Protein AF-A0A1S8ZME5-F1 (afdb_monomer)

Foldseek 3Di:
DWDWDWDDDPPDTFTKIKDKDLDDDDDPAAD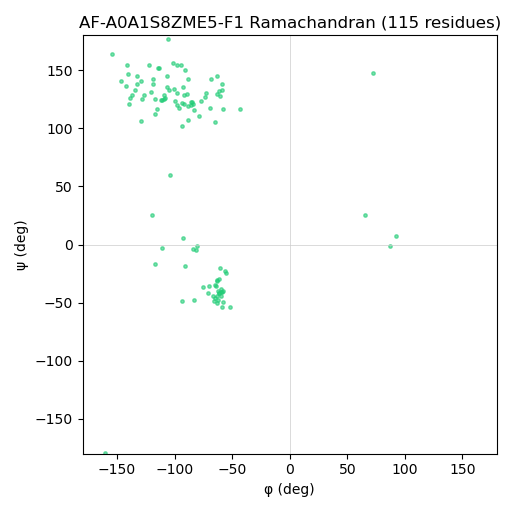PDDWDKDFDDDDPPPDLVQWGKIKIKIFGPCVCVVVCVVSVHFLQVVSVVVCVVVVCVPQPPWDKDFGIKTDRDSGIIMTIMTTGD

Mean predicted aligned error: 5.76 Å

Solvent-accessible surface area (backbone atoms only — not comparable to full-atom values): 6807 Å² total; per-residue (Å²): 91,78,47,78,43,82,45,80,53,98,88,52,72,47,69,33,43,36,32,50,35,83,63,92,71,85,56,96,55,75,56,88,68,93,57,57,76,47,66,59,86,74,68,92,84,71,78,59,84,62,40,43,70,41,27,45,35,33,38,45,62,70,86,47,49,70,56,33,56,75,72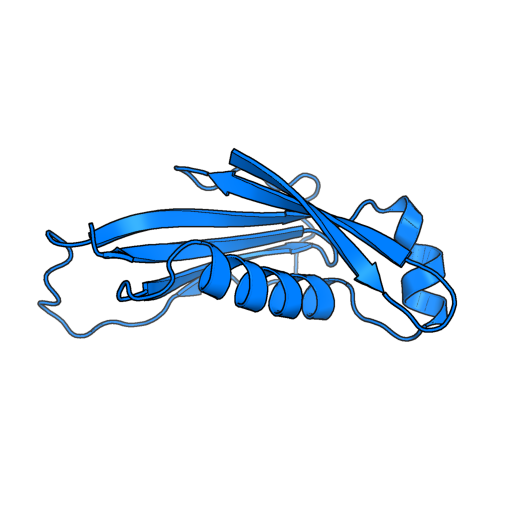,72,49,60,54,48,59,51,43,51,57,50,47,55,56,50,47,54,67,73,45,66,93,50,62,71,41,72,45,36,36,42,43,30,43,63,40,31,36,36,40,31,30,38,33,52,113

Secondary structure (DSSP, 8-state):
-EEEEEEE-SS-EEEEEEEEESSPPPPSS---SS--EEEPPPPTT---TTEEEEEEEEEE-GGGHHHHHHTT--HHHHHHHHHHHHHHHHSTTS-EEEEEEEEEETTEEEEEEEEE-

Radius of gyration: 15.05 Å; Cα contacts (8 Å, |Δi|>4): 202; chains: 1; bounding box: 32×30×46 Å

Sequence (117 aa):
MKKLIEFKLQRETIYIEMSVLDNIQECTEYISTPFSKGKTVFENGTDFSAFEKKIIKCFIDEKYRTFLHLEGKQPQSICVEVIEKFEEELWKGKKTYIFETLTCNPYESQYTYLVEK

Nearest PDB structures (foldseek):
  7ut3-assembly1_H  TM=2.290E-01  e=4.731E+00  Mus musculus

Structure (mmCIF, N/CA/C/O backbone):
data_AF-A0A1S8ZME5-F1
#
_entry.id   AF-A0A1S8ZME5-F1
#
loop_
_atom_site.group_PDB
_atom_site.id
_atom_site.type_symbol
_atom_site.label_atom_id
_atom_site.label_alt_id
_atom_site.label_comp_id
_atom_site.label_asym_id
_atom_site.label_entity_id
_atom_site.label_seq_id
_atom_site.pdbx_PDB_ins_code
_atom_site.Cartn_x
_atom_site.Cartn_y
_atom_site.Cartn_z
_atom_site.occupancy
_atom_site.B_iso_or_equiv
_atom_site.auth_seq_id
_atom_site.auth_comp_id
_atom_site.auth_asym_id
_atom_site.auth_atom_id
_atom_site.pdbx_PDB_model_num
ATOM 1 N N . MET A 1 1 ? -12.707 -1.490 -3.071 1.00 85.31 1 MET A N 1
ATOM 2 C CA . MET A 1 1 ? -12.634 -0.362 -4.043 1.00 85.31 1 MET A CA 1
ATOM 3 C C . MET A 1 1 ? -11.362 -0.506 -4.867 1.00 85.31 1 MET A C 1
ATOM 5 O O . MET A 1 1 ? -10.372 -0.901 -4.271 1.00 85.31 1 MET A O 1
ATOM 9 N N . LYS A 1 2 ? -11.363 -0.197 -6.171 1.00 89.38 2 LYS A N 1
ATOM 10 C CA . LYS A 1 2 ? -10.148 -0.160 -7.009 1.00 89.38 2 LYS A CA 1
ATOM 11 C C . LYS A 1 2 ? -9.924 1.245 -7.581 1.00 89.38 2 LYS A C 1
ATOM 13 O O . LYS A 1 2 ? -10.903 1.896 -7.941 1.00 89.38 2 LYS A O 1
ATOM 18 N N . LYS A 1 3 ? -8.673 1.699 -7.671 1.00 91.75 3 LYS A N 1
ATOM 19 C CA . LYS A 1 3 ? -8.257 2.979 -8.270 1.00 91.75 3 LYS A CA 1
ATOM 20 C C . LYS A 1 3 ? -6.944 2.767 -9.023 1.00 91.75 3 LYS A C 1
ATOM 22 O O . LYS A 1 3 ? -6.045 2.117 -8.505 1.00 91.75 3 LYS A O 1
ATOM 27 N N . LEU A 1 4 ? -6.830 3.319 -10.227 1.00 91.19 4 LEU A N 1
ATOM 28 C CA . LEU A 1 4 ? -5.550 3.415 -10.929 1.00 91.19 4 LEU A CA 1
ATOM 29 C C . LEU A 1 4 ? -4.905 4.754 -10.581 1.00 91.19 4 LEU A C 1
ATOM 31 O O . LEU A 1 4 ? -5.556 5.794 -10.690 1.00 91.19 4 LEU A O 1
ATOM 35 N N . ILE A 1 5 ? -3.649 4.721 -10.145 1.00 91.12 5 ILE A N 1
ATOM 36 C CA . ILE A 1 5 ? -2.867 5.911 -9.813 1.00 91.12 5 ILE A CA 1
ATOM 37 C C . ILE A 1 5 ? -1.778 6.098 -10.864 1.00 91.12 5 ILE A C 1
ATOM 39 O O . ILE A 1 5 ? -1.026 5.174 -11.170 1.00 91.12 5 ILE A O 1
ATOM 43 N N . GLU A 1 6 ? -1.711 7.307 -11.414 1.00 91.62 6 GLU A N 1
ATOM 44 C CA . GLU A 1 6 ? -0.635 7.728 -12.304 1.00 91.62 6 GLU A CA 1
ATOM 45 C C . GLU A 1 6 ? 0.617 8.050 -11.489 1.00 91.62 6 GLU A C 1
ATOM 47 O O . GLU A 1 6 ? 0.595 8.916 -10.612 1.00 91.62 6 GLU A O 1
ATOM 52 N N . PHE A 1 7 ? 1.724 7.385 -11.807 1.00 90.06 7 PHE A N 1
ATOM 53 C CA . PHE A 1 7 ? 3.021 7.657 -11.203 1.00 90.06 7 PHE A CA 1
ATOM 54 C C . PHE A 1 7 ? 3.995 8.143 -12.272 1.00 90.06 7 PHE A C 1
ATOM 56 O O . PHE A 1 7 ? 4.357 7.412 -13.197 1.00 90.06 7 PHE A O 1
ATOM 63 N N . LYS A 1 8 ? 4.387 9.414 -12.161 1.00 88.88 8 LYS A N 1
ATOM 64 C CA . LYS A 1 8 ? 5.224 10.089 -13.154 1.00 88.88 8 LYS A CA 1
ATOM 65 C C . LYS A 1 8 ? 6.698 9.823 -12.879 1.00 88.88 8 LYS A C 1
ATOM 67 O O . LYS A 1 8 ? 7.210 10.157 -11.812 1.00 88.88 8 LYS A O 1
ATOM 72 N N . LEU A 1 9 ? 7.373 9.263 -13.872 1.00 84.88 9 LEU A N 1
ATOM 73 C CA . LEU A 1 9 ? 8.823 9.117 -13.934 1.00 84.88 9 LEU A CA 1
ATOM 74 C C . LEU A 1 9 ? 9.395 10.127 -14.935 1.00 84.88 9 LEU A C 1
ATOM 76 O O . LEU A 1 9 ? 8.645 10.892 -15.544 1.00 84.88 9 LEU A O 1
ATOM 80 N N . GLN A 1 10 ? 10.722 10.196 -15.081 1.00 82.38 10 GLN A N 1
ATOM 81 C CA . GLN A 1 10 ? 11.339 11.264 -15.880 1.00 82.38 10 GLN A CA 1
ATOM 82 C C . GLN A 1 10 ? 10.930 11.198 -17.357 1.00 82.38 10 GLN A C 1
ATOM 84 O O . GLN A 1 10 ? 10.853 12.233 -18.018 1.00 82.38 10 GLN A O 1
ATOM 89 N N . ARG A 1 11 ? 10.682 9.988 -17.871 1.00 79.25 11 ARG A N 1
ATOM 90 C CA . ARG A 1 11 ? 10.440 9.728 -19.299 1.00 79.25 11 ARG A CA 1
ATOM 91 C C . ARG A 1 11 ? 9.053 9.185 -19.624 1.00 79.25 11 ARG A C 1
ATOM 93 O O . ARG A 1 11 ? 8.652 9.234 -20.781 1.00 79.25 11 ARG A O 1
ATOM 100 N N . GLU A 1 12 ? 8.323 8.681 -18.632 1.00 85.12 12 GLU A N 1
ATOM 101 C CA . GLU A 1 12 ? 7.036 8.015 -18.845 1.00 85.12 12 GLU A CA 1
ATOM 102 C C . GLU A 1 12 ? 6.156 8.097 -17.594 1.00 85.12 12 GLU A C 1
ATOM 104 O O . GLU A 1 12 ? 6.625 8.389 -16.492 1.00 85.12 12 GLU A O 1
ATOM 109 N N . THR A 1 13 ? 4.865 7.831 -17.767 1.00 89.06 13 THR A N 1
ATOM 110 C CA . THR A 1 13 ? 3.921 7.638 -16.664 1.00 89.06 13 THR A CA 1
ATOM 111 C C . THR A 1 13 ? 3.561 6.166 -16.596 1.00 89.06 13 THR A C 1
ATOM 113 O O . THR A 1 13 ? 3.114 5.600 -17.591 1.00 89.06 13 THR A O 1
ATOM 116 N N . ILE A 1 14 ? 3.734 5.554 -15.428 1.00 92.06 14 ILE A N 1
ATOM 117 C CA . ILE A 1 14 ? 3.239 4.200 -15.180 1.00 92.06 14 ILE A CA 1
ATOM 118 C C . ILE A 1 14 ? 1.908 4.265 -14.437 1.00 92.06 14 ILE A C 1
ATOM 120 O O . ILE A 1 14 ? 1.624 5.222 -13.713 1.00 92.06 14 ILE A O 1
ATOM 124 N N . TYR A 1 15 ? 1.109 3.216 -14.598 1.00 91.69 15 TYR A N 1
ATOM 125 C CA . TYR A 1 15 ? -0.182 3.082 -13.937 1.00 91.69 15 TYR A CA 1
ATOM 126 C C . TYR A 1 15 ? -0.104 2.000 -12.868 1.00 91.69 15 TYR A C 1
ATOM 128 O O . TYR A 1 15 ? 0.272 0.863 -13.159 1.00 91.69 15 TYR A O 1
ATOM 136 N N . ILE A 1 16 ? -0.471 2.370 -11.645 1.00 93.88 16 ILE A N 1
ATOM 137 C CA . ILE A 1 16 ? -0.390 1.521 -10.458 1.00 93.88 16 ILE A CA 1
ATOM 138 C C . ILE A 1 16 ? -1.805 1.190 -10.013 1.00 93.88 16 ILE A C 1
ATOM 140 O O . ILE A 1 16 ? -2.615 2.091 -9.782 1.00 93.88 16 ILE A O 1
ATOM 144 N N . GLU A 1 17 ? -2.118 -0.097 -9.903 1.00 95.12 17 GLU A N 1
ATOM 145 C CA . GLU A 1 17 ? -3.415 -0.543 -9.412 1.00 95.12 17 GLU A CA 1
ATOM 146 C C . GLU A 1 17 ? -3.420 -0.549 -7.884 1.00 95.12 17 GLU A C 1
ATOM 148 O O . GLU A 1 17 ? -2.713 -1.320 -7.236 1.00 95.12 17 GLU A O 1
ATOM 153 N N . MET A 1 18 ? -4.272 0.299 -7.317 1.00 95.94 18 MET A N 1
ATOM 154 C CA . MET A 1 18 ? -4.551 0.368 -5.893 1.00 95.94 18 MET A CA 1
ATOM 155 C C . MET A 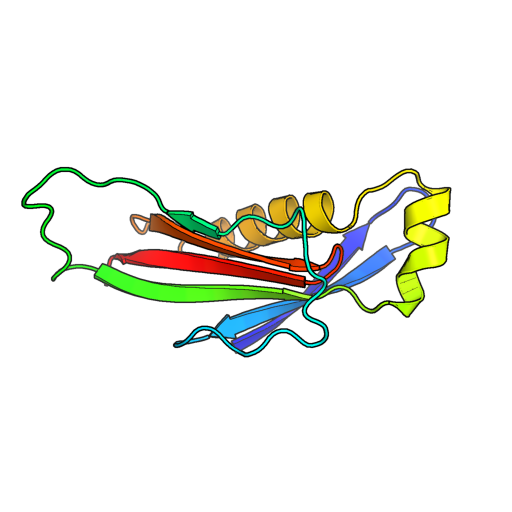1 18 ? -5.909 -0.250 -5.591 1.00 95.94 18 MET A C 1
ATOM 157 O O . MET A 1 18 ? -6.909 0.065 -6.239 1.00 95.94 18 MET A O 1
ATOM 161 N N . SER A 1 19 ? -5.974 -1.105 -4.577 1.00 94.88 19 SER A N 1
ATOM 162 C CA . SER A 1 19 ? -7.222 -1.726 -4.132 1.00 94.88 19 SER A CA 1
ATOM 163 C C . SER A 1 19 ? -7.376 -1.653 -2.618 1.00 94.88 19 SER A C 1
ATOM 165 O O . SER A 1 19 ? -6.429 -1.916 -1.891 1.00 94.88 19 SER A O 1
ATOM 167 N N . VAL A 1 20 ? -8.582 -1.344 -2.141 1.00 94.62 20 VAL A N 1
ATOM 168 C CA . VAL A 1 20 ? -8.969 -1.495 -0.730 1.00 94.62 20 VAL A CA 1
ATOM 169 C C . VAL A 1 20 ? -9.760 -2.788 -0.574 1.00 94.62 20 VAL A C 1
ATOM 171 O O . VAL A 1 20 ? -10.778 -2.965 -1.260 1.00 94.62 20 VAL A O 1
ATOM 174 N N . LEU A 1 21 ? -9.283 -3.658 0.313 1.00 93.31 21 LEU A N 1
ATOM 175 C CA . LEU A 1 21 ? -9.762 -5.011 0.583 1.00 93.31 21 LEU A CA 1
ATOM 176 C C . LEU A 1 21 ? -10.152 -5.155 2.062 1.00 93.31 21 LEU A C 1
ATOM 178 O O . LEU A 1 21 ? -9.599 -4.473 2.927 1.00 93.31 21 LEU A O 1
ATOM 182 N N . ASP A 1 22 ? -11.062 -6.085 2.353 1.00 88.69 22 ASP A N 1
ATOM 183 C CA . ASP A 1 22 ? -11.434 -6.432 3.733 1.00 88.69 22 ASP A CA 1
ATOM 184 C C . ASP A 1 22 ? -10.578 -7.576 4.308 1.00 88.69 22 ASP A C 1
ATOM 186 O O . ASP A 1 22 ? -10.506 -7.744 5.521 1.00 88.69 22 ASP A O 1
ATOM 190 N N . ASN A 1 23 ? -9.902 -8.351 3.449 1.00 86.81 23 ASN A N 1
ATOM 191 C CA . ASN A 1 23 ? -9.022 -9.458 3.832 1.00 86.81 23 ASN A CA 1
ATOM 192 C C . ASN A 1 23 ? -7.780 -9.508 2.934 1.00 86.81 23 ASN A C 1
ATOM 194 O O . ASN A 1 23 ? -7.825 -9.052 1.789 1.00 86.81 23 ASN A O 1
ATOM 198 N N . ILE A 1 24 ? -6.686 -10.071 3.463 1.00 84.12 24 ILE A N 1
ATOM 199 C CA . ILE A 1 24 ? -5.451 -10.280 2.697 1.00 84.12 24 ILE A CA 1
ATOM 200 C C . ILE A 1 24 ? -5.779 -11.247 1.563 1.00 84.12 24 ILE A C 1
ATOM 202 O O . ILE A 1 24 ? -6.381 -12.296 1.794 1.00 84.12 24 ILE A O 1
ATOM 206 N N . GLN A 1 25 ? -5.398 -10.880 0.346 1.00 85.19 25 GLN A N 1
ATOM 207 C CA . GLN A 1 25 ? -5.536 -11.746 -0.819 1.00 85.19 25 GLN A CA 1
ATOM 208 C C . GLN A 1 25 ? -4.250 -12.523 -1.071 1.00 85.19 25 GLN A C 1
ATOM 210 O O . GLN A 1 25 ? -3.162 -12.074 -0.706 1.00 85.19 25 GLN A O 1
ATOM 215 N N . GLU A 1 26 ? -4.379 -13.677 -1.724 1.00 80.69 26 GLU A N 1
ATOM 216 C CA . GLU A 1 26 ? -3.217 -14.401 -2.227 1.00 80.69 26 GLU A CA 1
ATOM 217 C C . GLU A 1 26 ? -2.429 -13.524 -3.205 1.00 80.69 26 GLU A C 1
ATOM 219 O O . GLU A 1 26 ? -2.991 -12.786 -4.020 1.00 80.69 26 GLU A O 1
ATOM 224 N N . CYS A 1 27 ? -1.109 -13.591 -3.067 1.00 80.88 27 CYS A N 1
ATOM 225 C CA . CYS A 1 27 ? -0.175 -12.906 -3.939 1.00 80.88 27 CYS A CA 1
ATOM 226 C C . CYS A 1 27 ? -0.210 -13.530 -5.337 1.00 80.88 27 CYS A C 1
ATOM 228 O O . CYS A 1 27 ? -0.288 -14.751 -5.465 1.00 80.88 27 CYS A O 1
ATOM 230 N N . THR A 1 28 ? -0.089 -12.701 -6.373 1.00 74.69 28 THR A N 1
ATOM 231 C CA . THR A 1 28 ? -0.109 -13.149 -7.778 1.00 74.69 28 THR A CA 1
ATOM 232 C C . THR A 1 28 ? 1.062 -14.089 -8.073 1.00 74.69 28 THR A C 1
ATOM 234 O O . THR A 1 28 ? 0.902 -15.115 -8.723 1.00 74.69 28 THR A O 1
ATOM 237 N N . GLU A 1 29 ? 2.225 -13.763 -7.510 1.00 71.00 29 GLU A N 1
ATOM 238 C CA . GLU A 1 29 ? 3.395 -14.631 -7.440 1.00 71.00 29 GLU A CA 1
ATOM 239 C C . GLU A 1 29 ? 4.030 -14.457 -6.062 1.00 71.00 29 GLU A C 1
ATOM 241 O O . GLU A 1 29 ? 4.395 -13.341 -5.675 1.00 71.00 29 GLU A O 1
ATOM 246 N N . TYR A 1 30 ? 4.136 -15.551 -5.307 1.00 59.38 30 TYR A N 1
ATOM 247 C CA . TYR A 1 30 ? 4.825 -15.560 -4.021 1.00 59.38 30 TYR A CA 1
ATOM 248 C C . TYR A 1 30 ? 6.274 -15.982 -4.245 1.00 59.38 30 TYR A C 1
ATOM 250 O O . TYR A 1 30 ? 6.564 -17.163 -4.440 1.00 59.38 30 TYR A O 1
ATOM 258 N N . ILE A 1 31 ? 7.193 -15.018 -4.248 1.00 59.53 31 ILE A N 1
ATOM 259 C CA . ILE A 1 31 ? 8.616 -15.314 -4.423 1.00 59.53 31 ILE A CA 1
ATOM 260 C C . ILE A 1 31 ? 9.226 -15.491 -3.033 1.00 59.53 31 ILE A C 1
ATOM 262 O O . ILE A 1 31 ? 9.166 -14.592 -2.193 1.00 59.53 31 ILE A O 1
ATOM 266 N N . SER A 1 32 ? 9.804 -16.664 -2.764 1.00 49.31 32 SER A N 1
ATOM 267 C CA . SER A 1 32 ? 10.438 -16.946 -1.477 1.00 49.31 32 SER A CA 1
ATOM 268 C C . SER A 1 32 ? 11.656 -16.035 -1.270 1.00 49.31 32 SER A C 1
ATOM 270 O O . SER A 1 32 ? 12.718 -16.291 -1.834 1.00 49.31 32 SER A O 1
ATOM 272 N N . THR A 1 33 ? 11.506 -15.029 -0.400 1.00 49.28 33 THR A N 1
ATOM 273 C CA . THR A 1 33 ? 12.536 -14.134 0.185 1.00 49.28 33 THR A CA 1
ATOM 274 C C . THR A 1 33 ? 13.170 -13.064 -0.731 1.00 49.28 33 THR A C 1
ATOM 276 O O . THR A 1 33 ? 13.324 -13.295 -1.926 1.00 49.28 33 THR A O 1
ATOM 279 N N . PRO A 1 34 ? 13.563 -11.882 -0.193 1.00 42.56 34 PRO A N 1
ATOM 280 C CA . PRO A 1 34 ? 13.547 -11.439 1.203 1.00 42.56 34 PRO A CA 1
ATOM 281 C C . PRO A 1 34 ? 12.386 -10.463 1.453 1.00 42.56 34 PRO A C 1
ATOM 283 O O . PRO A 1 34 ? 12.595 -9.306 1.799 1.00 42.56 34 PRO A O 1
ATOM 286 N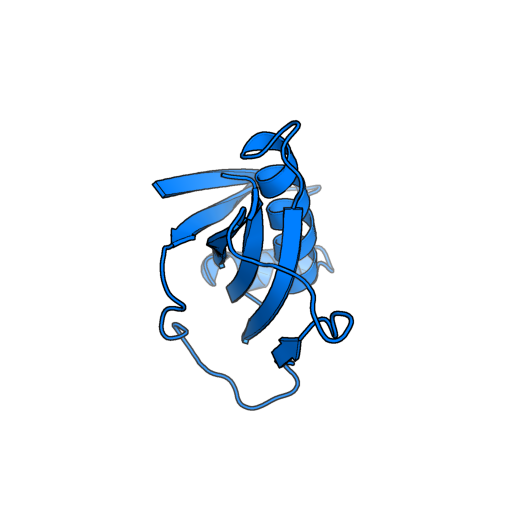 N . PHE A 1 35 ? 11.147 -10.894 1.239 1.00 52.53 35 PHE A N 1
ATOM 287 C CA . PHE A 1 35 ? 9.990 -10.029 1.448 1.00 52.53 35 PHE A CA 1
ATOM 288 C C . PHE A 1 35 ? 9.375 -10.314 2.817 1.00 52.53 35 PHE A C 1
ATOM 290 O O . PHE A 1 35 ? 9.051 -11.452 3.157 1.00 52.53 35 PHE A O 1
ATOM 297 N N . SER A 1 36 ? 9.344 -9.283 3.657 1.00 59.59 36 SER A N 1
ATOM 298 C CA . SER A 1 36 ? 9.037 -9.391 5.077 1.00 59.59 36 SER A CA 1
ATOM 299 C C . SER A 1 36 ? 7.538 -9.273 5.336 1.00 59.59 36 SER A C 1
ATOM 301 O O . SER A 1 36 ? 6.834 -8.464 4.727 1.00 59.59 36 SER A O 1
ATOM 303 N N . LYS A 1 37 ? 7.061 -10.069 6.297 1.00 62.59 37 LYS A N 1
ATOM 304 C CA . LYS A 1 37 ? 5.835 -9.772 7.030 1.00 62.59 37 LYS A CA 1
ATOM 305 C C . LYS A 1 37 ? 6.212 -8.903 8.224 1.00 62.59 37 LYS A C 1
ATOM 307 O O . LYS A 1 37 ? 6.850 -9.388 9.158 1.00 62.59 37 LYS A O 1
ATOM 312 N N . GLY A 1 38 ? 5.874 -7.619 8.174 1.00 64.56 38 GLY A N 1
ATOM 313 C CA . GLY A 1 38 ? 6.052 -6.698 9.293 1.00 64.56 38 GLY A CA 1
ATOM 314 C C . GLY A 1 38 ? 4.783 -6.658 10.130 1.00 64.56 38 GLY A C 1
ATOM 315 O O . GLY A 1 38 ? 3.693 -6.580 9.576 1.00 64.56 38 GLY A O 1
ATOM 316 N N . LYS A 1 39 ? 4.894 -6.707 11.458 1.00 70.88 39 LYS A N 1
ATOM 317 C CA . LYS A 1 39 ? 3.763 -6.448 12.355 1.00 70.88 39 LYS A CA 1
ATOM 318 C C . LYS A 1 39 ? 4.160 -5.371 13.347 1.00 70.88 39 LYS A C 1
ATOM 320 O O . LYS A 1 39 ? 5.187 -5.502 14.011 1.00 70.88 39 LYS A O 1
ATOM 325 N N . THR A 1 40 ? 3.336 -4.341 13.467 1.00 78.44 40 THR A N 1
ATOM 326 C CA . THR A 1 40 ? 3.532 -3.323 14.498 1.00 78.44 40 THR A CA 1
ATOM 327 C C . THR A 1 40 ? 3.158 -3.917 15.851 1.00 78.44 40 THR A C 1
ATOM 329 O O . THR A 1 40 ? 2.108 -4.550 16.002 1.00 78.44 40 THR A O 1
ATOM 332 N N . VAL A 1 41 ? 4.037 -3.756 16.838 1.00 76.19 41 VAL A N 1
ATOM 333 C CA . VAL A 1 41 ? 3.768 -4.169 18.217 1.00 76.19 41 VAL A CA 1
ATOM 334 C C . VAL A 1 41 ? 2.990 -3.047 18.897 1.00 76.19 41 VAL A C 1
ATOM 336 O O . VAL A 1 41 ? 3.463 -1.918 18.957 1.00 76.19 41 VAL A O 1
ATOM 339 N N . PHE A 1 42 ? 1.795 -3.364 19.388 1.00 77.56 42 PHE A N 1
ATOM 340 C CA . PHE A 1 42 ? 0.956 -2.444 20.155 1.00 77.56 42 PHE A CA 1
ATOM 341 C C . PHE A 1 42 ? 1.074 -2.754 21.647 1.00 77.56 42 PHE A C 1
ATOM 343 O O . PHE A 1 42 ? 1.392 -3.885 22.025 1.00 77.56 42 PHE A O 1
ATOM 350 N N . GLU A 1 43 ? 0.802 -1.764 22.495 1.00 78.81 43 GLU A N 1
ATOM 351 C CA . GLU A 1 43 ? 0.795 -1.956 23.944 1.00 78.81 43 GLU A CA 1
ATOM 352 C C . GLU A 1 43 ? -0.294 -2.956 24.362 1.00 78.81 43 GLU A C 1
ATOM 354 O O . GLU A 1 43 ? -1.389 -3.008 23.783 1.00 78.81 43 GLU A O 1
ATOM 359 N N . ASN A 1 44 ? 0.001 -3.755 25.390 1.00 72.62 44 ASN A N 1
ATOM 360 C CA . ASN A 1 44 ? -0.975 -4.683 25.951 1.00 72.62 44 ASN A CA 1
ATOM 361 C C . ASN A 1 44 ? -2.184 -3.907 26.485 1.00 72.62 44 ASN A C 1
ATOM 363 O O . ASN A 1 44 ? -2.033 -2.998 27.294 1.00 72.62 44 ASN A O 1
ATOM 367 N N . GLY A 1 45 ? -3.384 -4.302 26.053 1.00 68.38 45 GLY A N 1
ATOM 368 C CA . GLY A 1 45 ? -4.630 -3.632 26.433 1.00 68.38 45 GLY A CA 1
ATOM 369 C C . GLY A 1 45 ? -5.087 -2.528 25.479 1.00 68.38 45 GLY A C 1
ATOM 370 O O . GLY A 1 45 ? -6.071 -1.863 25.786 1.00 68.38 45 GLY A O 1
ATOM 371 N N . THR A 1 46 ? -4.430 -2.345 24.325 1.00 76.38 46 THR A N 1
ATOM 372 C CA . THR A 1 46 ? -4.939 -1.440 23.281 1.00 76.38 46 THR A CA 1
ATOM 373 C C . THR A 1 46 ? -6.347 -1.881 22.860 1.00 76.38 46 THR A C 1
ATOM 375 O O . THR A 1 46 ? -6.525 -2.986 22.341 1.00 76.38 46 THR A O 1
ATOM 378 N N . ASP A 1 47 ? -7.350 -1.030 23.093 1.00 81.25 47 ASP A N 1
ATOM 379 C CA . ASP A 1 47 ? -8.725 -1.296 22.675 1.00 81.25 47 ASP A CA 1
ATOM 380 C C . ASP A 1 47 ? -8.894 -1.004 21.179 1.00 81.25 47 ASP A C 1
ATOM 382 O O . ASP A 1 47 ? -8.866 0.143 20.732 1.00 81.25 47 ASP A O 1
ATOM 386 N N . PHE A 1 48 ? -9.089 -2.066 20.398 1.00 84.12 48 PHE A N 1
ATOM 387 C CA . PHE A 1 48 ? -9.331 -1.978 18.960 1.00 84.12 48 PHE A CA 1
ATOM 388 C C . PHE A 1 48 ? -10.823 -1.919 18.599 1.00 84.12 48 PHE A C 1
ATOM 390 O O . PHE A 1 48 ? -11.161 -1.948 17.417 1.00 84.12 48 PHE A O 1
ATOM 397 N N . SER A 1 49 ? -11.731 -1.831 19.576 1.00 88.31 49 SER A N 1
ATOM 398 C CA . SER A 1 49 ? -13.182 -1.805 19.344 1.00 88.31 49 SER A CA 1
ATOM 399 C C . SER A 1 49 ? -13.637 -0.598 18.513 1.00 88.31 49 SER A C 1
ATOM 401 O O . SER A 1 49 ? -14.594 -0.709 17.740 1.00 88.31 49 SER A O 1
ATOM 403 N N . ALA A 1 50 ? -12.920 0.524 18.612 1.00 90.31 50 ALA A N 1
ATOM 404 C CA . ALA A 1 50 ? -13.153 1.750 17.849 1.00 90.31 50 ALA A CA 1
ATOM 405 C C . ALA A 1 50 ? -12.564 1.723 16.425 1.00 90.31 50 ALA A C 1
ATOM 407 O O . ALA A 1 50 ? -12.789 2.656 15.657 1.00 90.31 50 ALA A O 1
ATOM 408 N N . PHE A 1 51 ? -11.839 0.663 16.055 1.00 92.00 51 PHE A N 1
ATOM 409 C CA . PHE A 1 51 ? -11.155 0.555 14.769 1.00 92.00 51 PHE A CA 1
ATOM 410 C C . PHE A 1 51 ? -11.763 -0.549 13.902 1.00 92.00 51 PHE A C 1
ATOM 412 O O . PHE A 1 51 ? -12.300 -1.547 14.389 1.00 92.00 51 PHE A O 1
ATOM 419 N N . GLU A 1 52 ? -11.664 -0.383 12.591 1.00 92.81 52 GLU A N 1
ATOM 420 C CA . GLU A 1 52 ? -11.876 -1.439 11.610 1.00 92.81 52 GLU A CA 1
ATOM 421 C C . GLU A 1 52 ? -10.573 -1.756 10.872 1.00 92.81 52 GLU A C 1
ATOM 423 O O . GLU A 1 52 ? -9.686 -0.911 10.744 1.00 92.81 52 GLU A O 1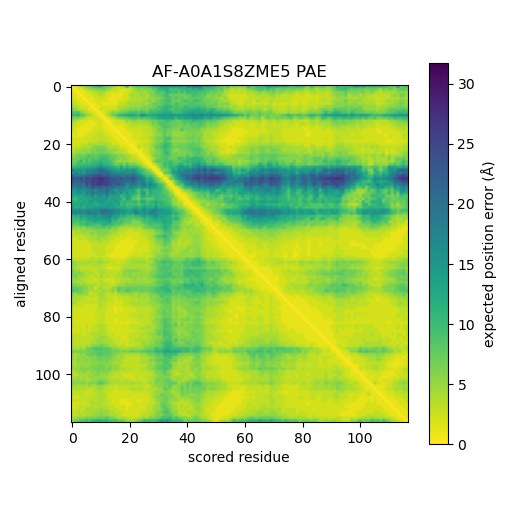
ATOM 428 N N . LYS A 1 53 ? -10.435 -2.996 10.398 1.00 92.19 53 LYS A N 1
ATOM 429 C CA . LYS A 1 53 ? -9.292 -3.393 9.574 1.00 92.19 53 LYS A CA 1
ATOM 430 C C . LYS A 1 53 ? -9.605 -3.137 8.110 1.00 92.19 53 LYS A C 1
ATOM 432 O O . LYS A 1 53 ? -10.632 -3.602 7.618 1.00 92.19 53 LYS A O 1
ATOM 437 N N . LYS A 1 54 ? -8.696 -2.461 7.416 1.00 94.56 54 LYS A N 1
ATOM 438 C CA . LYS A 1 54 ? -8.726 -2.275 5.962 1.00 94.56 54 LYS A CA 1
ATOM 439 C C . LYS A 1 54 ? -7.362 -2.586 5.384 1.00 94.56 54 LYS A C 1
ATOM 441 O O . LYS A 1 54 ? -6.346 -2.316 6.014 1.00 94.56 54 LYS A O 1
ATOM 446 N N . ILE A 1 55 ? -7.329 -3.161 4.191 1.00 93.94 55 ILE A N 1
ATOM 447 C CA . ILE A 1 55 ? -6.078 -3.522 3.529 1.00 93.94 55 ILE A CA 1
ATOM 448 C C . ILE A 1 55 ? -5.956 -2.728 2.245 1.00 93.94 55 ILE A C 1
ATOM 450 O O . ILE A 1 55 ? -6.845 -2.788 1.401 1.00 93.94 55 ILE A O 1
ATOM 454 N N . ILE A 1 56 ? -4.850 -2.010 2.090 1.00 95.06 56 ILE A N 1
ATOM 455 C CA . ILE A 1 56 ? -4.480 -1.373 0.832 1.00 95.06 56 ILE A CA 1
ATOM 456 C C . ILE A 1 56 ? -3.509 -2.300 0.106 1.00 95.06 56 ILE A C 1
ATOM 458 O O . ILE A 1 56 ? -2.417 -2.577 0.596 1.00 95.06 56 ILE A O 1
ATOM 462 N N . LYS A 1 57 ? -3.909 -2.773 -1.071 1.00 94.62 57 LYS A N 1
ATOM 463 C CA . LYS A 1 57 ? -3.068 -3.512 -2.011 1.00 94.62 57 LYS A CA 1
ATOM 464 C C . LYS A 1 57 ? -2.553 -2.560 -3.087 1.00 94.62 57 LYS A C 1
ATOM 466 O O . LYS A 1 57 ? -3.351 -1.849 -3.694 1.00 94.62 57 LYS A O 1
ATOM 471 N N . CYS A 1 58 ? -1.249 -2.595 -3.326 1.00 94.75 58 CYS A N 1
ATOM 472 C CA . CYS A 1 58 ? -0.588 -2.010 -4.485 1.00 94.75 58 CYS A CA 1
ATOM 473 C C . CYS A 1 58 ? -0.150 -3.122 -5.432 1.00 94.75 58 CYS A C 1
ATOM 475 O O . CYS A 1 58 ? 0.407 -4.129 -4.987 1.00 94.75 58 CYS A O 1
ATOM 477 N N . PHE A 1 59 ? -0.386 -2.921 -6.723 1.00 94.31 59 PHE A N 1
ATOM 478 C CA . PHE A 1 59 ? 0.079 -3.792 -7.789 1.00 94.31 59 PHE A CA 1
ATOM 479 C C . PHE A 1 59 ? 0.608 -2.965 -8.966 1.00 94.31 59 PHE A C 1
ATOM 481 O O . PHE A 1 59 ? -0.071 -2.067 -9.474 1.00 94.31 59 PHE A O 1
ATOM 488 N N . ILE A 1 60 ? 1.820 -3.284 -9.408 1.00 93.00 60 ILE A N 1
ATOM 489 C CA . ILE A 1 60 ? 2.463 -2.714 -10.590 1.00 93.00 60 ILE A CA 1
ATOM 490 C C . ILE A 1 60 ? 2.546 -3.817 -11.647 1.00 93.00 60 ILE A C 1
ATOM 492 O O . ILE A 1 60 ? 3.102 -4.880 -11.409 1.00 93.00 60 ILE A O 1
ATOM 496 N N . ASP A 1 61 ? 1.999 -3.558 -12.830 1.00 89.75 61 ASP A N 1
ATOM 497 C CA . ASP A 1 61 ? 2.040 -4.502 -13.950 1.00 89.75 61 ASP A CA 1
ATOM 498 C C . ASP A 1 61 ? 3.500 -4.796 -14.362 1.00 89.75 61 ASP A C 1
ATOM 500 O O . ASP A 1 61 ? 4.300 -3.869 -14.547 1.00 89.75 61 ASP A O 1
ATOM 504 N N . GLU A 1 62 ? 3.858 -6.077 -14.523 1.00 83.06 62 GLU A N 1
ATOM 505 C CA . GLU A 1 62 ? 5.226 -6.496 -14.859 1.00 83.06 62 GLU A CA 1
ATOM 506 C C . GLU A 1 62 ? 5.693 -5.921 -16.204 1.00 83.06 62 GLU A C 1
ATOM 508 O O . GLU A 1 62 ? 6.896 -5.765 -16.423 1.00 83.06 62 GLU A O 1
ATOM 513 N N . LYS A 1 63 ? 4.784 -5.490 -17.091 1.00 88.81 63 LYS A N 1
ATOM 514 C CA . LYS A 1 63 ? 5.174 -4.792 -18.329 1.00 88.81 63 LYS A CA 1
ATOM 515 C C . LYS A 1 63 ? 6.053 -3.559 -18.081 1.00 88.81 63 LYS A C 1
ATOM 517 O O . LYS A 1 63 ? 6.832 -3.182 -18.953 1.00 88.81 63 LYS A O 1
ATOM 522 N N . TYR A 1 64 ? 5.972 -2.947 -16.894 1.00 88.94 64 TYR A N 1
ATOM 523 C CA . TYR A 1 64 ? 6.801 -1.800 -16.513 1.00 88.94 64 TYR A CA 1
ATOM 524 C C . TYR A 1 64 ? 8.179 -2.191 -15.9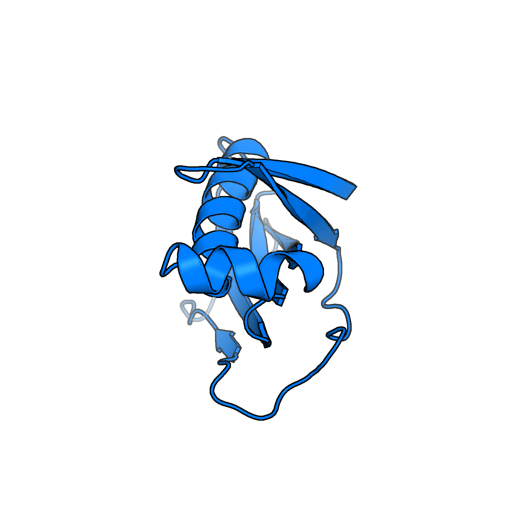59 1.00 88.94 64 TYR A C 1
ATOM 526 O O . TYR A 1 64 ? 8.998 -1.311 -15.698 1.00 88.94 64 TYR A O 1
ATOM 534 N N . ARG A 1 65 ? 8.482 -3.487 -15.802 1.00 85.56 65 ARG A N 1
ATOM 535 C CA . ARG A 1 65 ? 9.750 -4.005 -15.256 1.00 85.56 65 ARG A CA 1
ATOM 536 C C . ARG A 1 65 ? 10.976 -3.422 -15.945 1.00 85.56 65 ARG A C 1
ATOM 538 O O . ARG A 1 65 ? 11.860 -2.884 -15.280 1.00 85.56 65 ARG A O 1
ATOM 545 N N . THR A 1 66 ? 11.030 -3.524 -17.272 1.00 84.56 66 THR A N 1
ATOM 546 C CA . THR A 1 66 ? 12.169 -3.037 -18.064 1.00 84.56 66 THR A CA 1
ATOM 547 C C . THR A 1 66 ? 12.346 -1.533 -17.891 1.00 84.56 66 THR A C 1
ATOM 549 O O . THR A 1 66 ? 13.463 -1.058 -17.704 1.00 84.56 66 THR A O 1
ATOM 552 N N . PHE A 1 67 ? 11.241 -0.788 -17.894 1.00 86.31 67 PHE A N 1
ATOM 553 C CA . PHE A 1 67 ? 11.259 0.662 -17.745 1.00 86.31 67 PHE A CA 1
ATOM 554 C C . PHE A 1 67 ? 11.745 1.099 -16.356 1.00 86.31 67 PHE A C 1
ATOM 556 O O . PHE A 1 67 ? 12.665 1.906 -16.245 1.00 86.31 67 PHE A O 1
ATOM 563 N N . LEU A 1 68 ? 11.199 0.504 -15.294 1.00 87.75 68 LEU A N 1
ATOM 564 C CA . LEU A 1 68 ? 11.597 0.791 -13.915 1.00 87.75 68 LEU A CA 1
ATOM 565 C C . LEU A 1 68 ? 13.074 0.493 -13.656 1.00 87.75 68 LEU A C 1
ATOM 567 O O . LEU A 1 68 ? 13.749 1.263 -12.971 1.00 87.75 68 LEU A O 1
ATOM 571 N N . HIS A 1 69 ? 13.587 -0.588 -14.246 1.00 86.00 69 HIS A N 1
ATOM 572 C CA . HIS A 1 69 ? 15.003 -0.921 -14.170 1.00 86.00 69 HIS A CA 1
ATOM 573 C C . HIS A 1 69 ? 15.886 0.149 -14.833 1.00 86.00 69 HIS A C 1
ATOM 575 O O . HIS A 1 69 ? 16.881 0.562 -14.240 1.00 86.00 69 HIS A O 1
ATOM 581 N N . LEU A 1 70 ? 15.508 0.638 -16.021 1.00 86.62 70 LEU A N 1
ATOM 582 C CA . LEU A 1 70 ? 16.243 1.692 -16.735 1.00 86.62 70 LEU A CA 1
ATOM 583 C C . LEU A 1 70 ? 16.238 3.035 -15.990 1.00 86.62 70 LEU A C 1
ATOM 585 O O . LEU A 1 70 ? 17.235 3.752 -16.020 1.00 86.62 70 LEU A O 1
ATOM 589 N N . GLU A 1 71 ? 15.146 3.359 -15.297 1.00 87.62 71 GLU A N 1
ATOM 590 C CA . GLU A 1 71 ? 15.028 4.559 -14.454 1.00 87.62 71 GLU A CA 1
ATOM 591 C C . GLU A 1 71 ? 15.691 4.386 -13.068 1.00 87.62 71 GLU A C 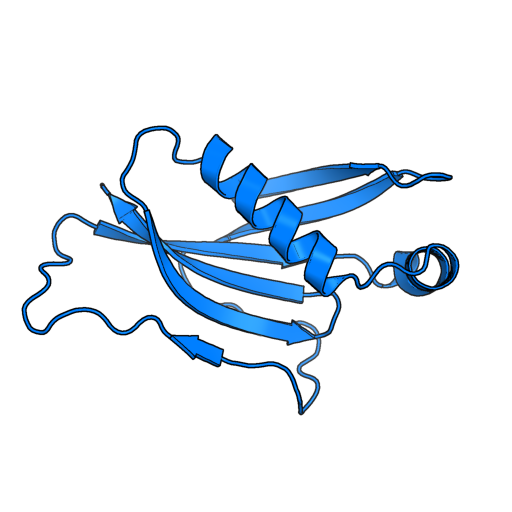1
ATOM 593 O O . GLU A 1 71 ? 15.676 5.307 -12.249 1.00 87.62 71 GLU A O 1
ATOM 598 N N . GLY A 1 72 ? 16.259 3.208 -12.771 1.00 86.69 72 GLY A N 1
ATOM 599 C CA . GLY A 1 72 ? 16.900 2.909 -11.486 1.00 86.69 72 GLY A CA 1
ATOM 600 C C . GLY A 1 72 ? 15.930 2.905 -10.299 1.00 86.69 72 GLY A C 1
ATOM 601 O O . GLY A 1 72 ? 16.338 3.162 -9.164 1.00 86.69 72 GLY A O 1
ATOM 602 N N . LYS A 1 73 ? 14.639 2.653 -10.541 1.00 87.81 73 LYS A N 1
ATOM 603 C CA . LYS A 1 73 ? 13.590 2.669 -9.516 1.00 87.81 73 LYS A CA 1
ATOM 604 C C . LYS A 1 73 ? 13.231 1.260 -9.068 1.00 87.81 73 LYS A C 1
ATOM 606 O O . LYS A 1 73 ? 12.987 0.370 -9.877 1.00 87.81 73 LYS A O 1
ATOM 611 N N . GLN A 1 74 ? 13.143 1.075 -7.754 1.00 88.56 74 GLN A N 1
ATOM 612 C CA . GLN A 1 74 ? 12.635 -0.161 -7.169 1.00 88.56 74 GLN A CA 1
ATOM 613 C C . GLN A 1 74 ? 11.101 -0.096 -7.102 1.00 88.56 74 GLN A C 1
ATOM 615 O O . GLN A 1 74 ? 10.576 0.832 -6.478 1.00 88.56 74 GLN A O 1
ATOM 620 N N . PRO A 1 75 ? 10.363 -1.050 -7.705 1.00 88.81 75 PRO A N 1
ATOM 621 C CA . PRO A 1 75 ? 8.902 -0.980 -7.734 1.00 88.81 75 PRO A CA 1
ATOM 622 C C . PRO A 1 75 ? 8.281 -1.048 -6.330 1.00 88.81 75 PRO A C 1
ATOM 624 O O . PRO A 1 75 ? 7.294 -0.369 -6.063 1.00 88.81 75 PRO A O 1
ATOM 627 N N . GLN A 1 76 ? 8.925 -1.742 -5.386 1.00 87.25 76 GLN A N 1
ATOM 628 C CA . GLN A 1 76 ? 8.487 -1.783 -3.991 1.00 87.25 76 GLN A CA 1
ATOM 629 C C . GLN A 1 76 ? 8.463 -0.386 -3.355 1.00 87.25 76 GLN A C 1
ATOM 631 O O . GLN A 1 76 ? 7.492 -0.038 -2.688 1.00 87.25 76 GLN A O 1
ATOM 636 N N . SER A 1 77 ? 9.498 0.432 -3.580 1.00 88.62 77 SER A N 1
ATOM 637 C CA . SER A 1 77 ? 9.551 1.806 -3.064 1.00 88.62 77 SER A CA 1
ATOM 638 C C . SER A 1 77 ? 8.447 2.678 -3.656 1.00 88.62 77 SER A C 1
ATOM 640 O O . SER A 1 77 ? 7.884 3.508 -2.952 1.00 88.62 77 SER A O 1
ATOM 642 N N . ILE A 1 78 ? 8.102 2.455 -4.927 1.00 91.75 78 ILE A N 1
ATOM 643 C CA . ILE A 1 78 ? 6.978 3.137 -5.574 1.00 91.75 78 ILE A CA 1
ATOM 644 C C . ILE A 1 78 ? 5.659 2.723 -4.910 1.00 91.75 78 ILE A C 1
ATOM 646 O O . ILE A 1 78 ? 4.848 3.584 -4.585 1.00 91.75 78 ILE A O 1
ATOM 650 N N . CYS A 1 79 ? 5.448 1.426 -4.659 1.00 90.94 79 CYS A N 1
ATOM 651 C CA . CYS A 1 79 ? 4.250 0.963 -3.959 1.00 90.94 79 CYS A CA 1
ATOM 652 C C . CYS A 1 79 ? 4.116 1.570 -2.559 1.00 90.94 79 CYS A C 1
ATOM 654 O O . CYS A 1 79 ? 3.011 1.948 -2.186 1.00 90.94 79 CYS A O 1
ATOM 656 N N . VAL A 1 80 ? 5.212 1.688 -1.804 1.00 88.81 80 VAL A N 1
ATOM 657 C CA . VAL A 1 80 ? 5.213 2.350 -0.487 1.00 88.81 80 VAL A CA 1
ATOM 658 C C . VAL A 1 80 ? 4.745 3.800 -0.625 1.00 88.81 80 VAL A C 1
ATOM 660 O O . VAL A 1 80 ? 3.759 4.180 -0.002 1.00 88.81 80 VAL A O 1
ATOM 663 N N . GLU A 1 81 ? 5.386 4.574 -1.506 1.00 91.56 81 GLU A N 1
ATOM 664 C CA . GLU A 1 81 ? 5.078 5.997 -1.705 1.00 91.56 81 GLU A CA 1
ATOM 665 C C . GLU A 1 81 ? 3.615 6.222 -2.118 1.00 91.56 81 GLU A C 1
ATOM 667 O O . GLU A 1 81 ? 2.946 7.159 -1.680 1.00 91.56 81 GLU A O 1
ATOM 672 N N . VAL A 1 82 ? 3.105 5.356 -2.990 1.00 92.75 82 VAL A N 1
ATOM 673 C CA . VAL A 1 82 ? 1.747 5.467 -3.523 1.00 92.75 82 VAL A CA 1
ATOM 674 C C . VAL A 1 82 ? 0.715 5.033 -2.489 1.00 92.75 82 VAL A C 1
ATOM 676 O O . VAL A 1 82 ? -0.344 5.650 -2.410 1.00 92.75 82 VAL A O 1
ATOM 679 N N . ILE A 1 83 ? 1.017 4.015 -1.680 1.00 92.56 83 ILE A N 1
ATOM 680 C CA . ILE A 1 83 ? 0.170 3.599 -0.558 1.00 92.56 83 ILE A CA 1
ATOM 681 C C . ILE A 1 83 ? 0.046 4.720 0.465 1.00 92.56 83 ILE A C 1
ATOM 683 O O . ILE A 1 83 ? -1.078 5.026 0.846 1.00 92.56 83 ILE A O 1
ATOM 687 N N . GLU A 1 84 ? 1.153 5.345 0.866 1.00 89.12 84 GLU A N 1
ATOM 688 C CA . GLU A 1 84 ? 1.152 6.446 1.841 1.00 89.12 84 GLU A CA 1
ATOM 689 C C . GLU A 1 84 ? 0.272 7.606 1.358 1.00 89.12 84 GLU A C 1
ATOM 691 O O . GLU A 1 84 ? -0.653 8.022 2.050 1.00 89.12 84 GLU A O 1
ATOM 696 N N . LYS A 1 85 ? 0.453 8.051 0.109 1.00 90.31 85 LYS A N 1
ATOM 697 C CA . LYS A 1 85 ? -0.396 9.102 -0.482 1.00 90.31 85 LYS A CA 1
ATOM 698 C C . LYS A 1 85 ? -1.866 8.693 -0.568 1.00 90.31 85 LYS A C 1
ATOM 700 O O . LYS A 1 85 ? -2.762 9.497 -0.325 1.00 90.31 85 LYS A O 1
ATOM 705 N N . PHE A 1 86 ? -2.130 7.449 -0.961 1.00 92.31 86 PHE A N 1
ATOM 706 C CA . PHE A 1 86 ? -3.493 6.956 -1.135 1.00 92.31 86 PHE A CA 1
ATOM 707 C C . PHE A 1 86 ? -4.227 6.792 0.199 1.00 92.31 86 PHE A C 1
ATOM 709 O O . PHE A 1 86 ? -5.428 7.046 0.275 1.00 92.31 86 PHE A O 1
ATOM 716 N N . GLU A 1 87 ? -3.506 6.394 1.242 1.00 91.25 87 GLU A N 1
ATOM 717 C CA . GLU A 1 87 ? -3.981 6.293 2.616 1.00 91.25 87 GLU A CA 1
ATOM 718 C C . GLU A 1 87 ? -4.393 7.661 3.174 1.00 91.25 87 GLU A C 1
ATOM 720 O O . GLU A 1 87 ? -5.536 7.820 3.617 1.00 91.25 87 GLU A O 1
ATOM 725 N N . GLU A 1 88 ? -3.518 8.662 3.046 1.00 89.12 88 GLU A N 1
ATOM 726 C CA . GLU A 1 88 ? -3.790 10.043 3.458 1.00 89.12 88 GLU A CA 1
ATOM 727 C C . GLU A 1 88 ? -5.029 10.628 2.760 1.00 89.12 88 GLU A C 1
ATOM 729 O O . GLU A 1 88 ? -5.831 11.331 3.383 1.00 89.12 88 GLU A O 1
ATOM 734 N N . GLU A 1 89 ? -5.216 10.334 1.467 1.00 90.69 89 GLU A N 1
ATOM 735 C CA . GLU A 1 89 ? -6.409 10.738 0.713 1.00 90.69 89 GLU A CA 1
ATOM 736 C C . GLU A 1 89 ? -7.678 10.035 1.213 1.00 90.69 89 GLU A C 1
ATOM 738 O O . GLU A 1 89 ? -8.729 10.668 1.341 1.00 90.69 89 GLU A O 1
ATOM 743 N N . LEU A 1 90 ? -7.597 8.726 1.466 1.00 90.81 90 LEU A N 1
ATOM 744 C CA . LEU A 1 90 ? -8.747 7.882 1.792 1.00 90.81 90 LEU A CA 1
ATOM 745 C C . LEU A 1 90 ? -9.319 8.146 3.177 1.00 90.81 90 LEU A C 1
ATOM 747 O O . LEU A 1 90 ? -10.541 8.144 3.352 1.00 90.81 90 LEU A O 1
ATOM 751 N N . TRP A 1 91 ? -8.445 8.322 4.161 1.00 90.31 91 TRP A N 1
ATOM 752 C CA . TRP A 1 91 ? -8.823 8.370 5.572 1.00 90.31 91 TRP A CA 1
ATOM 753 C C . TRP A 1 91 ? -8.459 9.695 6.223 1.00 90.31 91 TRP A C 1
ATOM 755 O O . TRP A 1 91 ? -8.304 9.772 7.438 1.00 90.31 91 TRP A O 1
ATOM 765 N N . LYS A 1 92 ? -8.369 10.758 5.421 1.00 90.12 92 LYS A N 1
ATOM 766 C CA . LYS A 1 92 ? -8.064 12.111 5.877 1.00 90.12 92 LYS A CA 1
ATOM 767 C C . LYS A 1 92 ? -8.829 12.475 7.155 1.00 90.12 92 LYS A C 1
ATOM 769 O O . LYS A 1 92 ? -10.054 12.587 7.153 1.00 90.12 92 LYS A O 1
ATOM 774 N N . GLY A 1 93 ? -8.083 12.714 8.233 1.00 85.00 93 GLY A N 1
ATOM 775 C CA . GLY A 1 93 ? -8.624 13.126 9.532 1.00 85.00 93 GLY A CA 1
ATOM 776 C C . GLY A 1 93 ? -9.057 11.986 10.459 1.00 85.00 93 GLY A C 1
ATOM 777 O O . GLY A 1 93 ? -9.456 12.274 11.585 1.00 85.00 93 GLY A O 1
ATOM 778 N N . LYS A 1 94 ? -8.954 10.723 10.034 1.00 89.56 94 LYS A N 1
ATOM 779 C CA . LYS A 1 94 ? -9.127 9.545 10.891 1.00 89.56 94 LYS A CA 1
ATOM 780 C C . LYS A 1 94 ? -7.789 9.119 11.483 1.00 89.56 94 LYS A C 1
ATOM 782 O O . LYS A 1 94 ? -6.744 9.285 10.855 1.00 89.56 94 LYS A O 1
ATOM 787 N N . LYS A 1 95 ? -7.809 8.522 12.676 1.00 86.94 95 LYS A N 1
ATOM 788 C CA . LYS A 1 95 ? -6.617 7.845 13.209 1.00 86.94 95 LYS A CA 1
ATOM 789 C C . LYS A 1 95 ? -6.381 6.533 12.472 1.00 86.94 95 LYS A C 1
ATOM 791 O O . LYS A 1 95 ? -7.276 5.686 12.405 1.00 86.94 95 LYS A O 1
ATOM 796 N N . THR A 1 96 ? -5.166 6.359 11.965 1.00 88.88 96 THR A N 1
ATOM 797 C CA . THR A 1 96 ? -4.753 5.177 11.210 1.00 88.88 96 THR A CA 1
ATOM 798 C C . THR A 1 96 ? -3.457 4.609 11.779 1.00 88.88 96 THR A C 1
ATOM 800 O O . THR A 1 96 ? -2.560 5.337 12.203 1.00 88.88 96 THR A O 1
ATOM 803 N N . TYR A 1 97 ? -3.365 3.281 11.832 1.00 87.50 97 TYR A N 1
ATOM 804 C CA . TYR A 1 97 ? -2.161 2.576 12.268 1.00 87.50 97 TYR A CA 1
ATOM 805 C C . TYR A 1 97 ? -1.855 1.438 11.312 1.00 87.50 97 TYR A C 1
ATOM 807 O O . TYR A 1 97 ? -2.729 0.620 11.023 1.00 87.50 97 TYR A O 1
ATOM 815 N N . ILE A 1 98 ? -0.601 1.324 10.883 1.00 88.31 98 ILE A N 1
ATOM 816 C CA . ILE A 1 98 ? -0.141 0.134 10.167 1.00 88.31 98 ILE A CA 1
ATOM 817 C C . ILE A 1 98 ? -0.114 -1.023 11.167 1.00 88.31 98 ILE A C 1
ATOM 819 O O . ILE A 1 98 ? 0.617 -0.985 12.154 1.00 88.31 98 ILE A O 1
ATOM 823 N N . PHE A 1 99 ? -0.921 -2.049 10.920 1.00 86.56 99 PHE A N 1
ATOM 824 C CA . PHE A 1 99 ? -1.005 -3.248 11.749 1.00 86.56 99 PHE A CA 1
ATOM 825 C C . PHE A 1 99 ? -0.086 -4.350 11.230 1.00 86.56 99 PHE A C 1
ATOM 827 O O . PHE A 1 99 ? 0.677 -4.939 11.997 1.00 86.56 99 PHE A O 1
ATOM 834 N N . GLU A 1 100 ? -0.158 -4.621 9.930 1.00 88.00 100 GLU A N 1
ATOM 835 C CA . GLU A 1 100 ? 0.601 -5.677 9.271 1.00 88.00 100 GLU A CA 1
ATOM 836 C C . GLU A 1 100 ? 0.967 -5.253 7.851 1.00 88.00 100 GLU A C 1
ATOM 838 O O . GLU A 1 100 ? 0.151 -4.661 7.151 1.00 88.00 100 GLU A O 1
ATOM 843 N N . THR A 1 101 ? 2.171 -5.583 7.407 1.00 88.38 101 THR A N 1
ATOM 844 C CA . THR A 1 101 ? 2.606 -5.419 6.021 1.00 88.38 101 THR A CA 1
ATOM 845 C C . THR A 1 101 ? 2.953 -6.780 5.441 1.00 88.38 101 THR A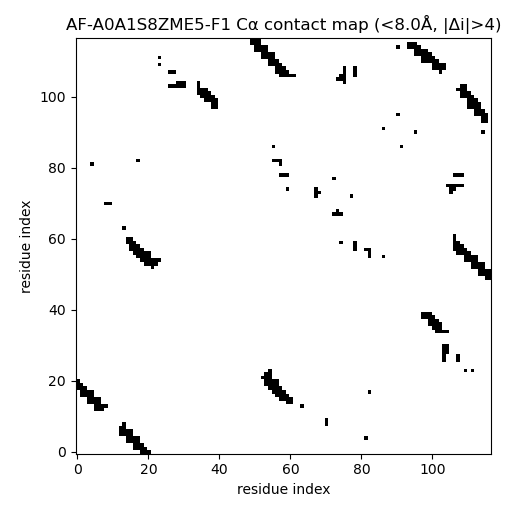 C 1
ATOM 847 O O . THR A 1 101 ? 3.573 -7.608 6.106 1.00 88.38 101 THR A O 1
ATOM 850 N N . LEU A 1 102 ? 2.547 -7.014 4.199 1.00 87.25 102 LEU A N 1
ATOM 851 C CA . LEU A 1 102 ? 2.881 -8.194 3.419 1.00 87.25 102 LEU A CA 1
ATOM 852 C C . LEU A 1 102 ? 3.418 -7.725 2.070 1.00 87.25 102 LEU A C 1
ATOM 854 O O . LEU A 1 102 ? 2.659 -7.263 1.221 1.00 87.25 102 LEU A O 1
ATOM 858 N N . THR A 1 103 ? 4.727 -7.837 1.869 1.00 86.25 103 THR A N 1
ATOM 859 C CA . THR A 1 103 ? 5.307 -7.660 0.532 1.00 86.25 103 THR A CA 1
ATOM 860 C C . THR A 1 103 ? 5.288 -9.015 -0.173 1.00 86.25 103 THR A C 1
ATOM 862 O O . THR A 1 103 ? 5.853 -9.979 0.337 1.00 86.25 103 THR A O 1
ATOM 865 N N . CYS A 1 104 ? 4.593 -9.111 -1.304 1.00 83.75 104 CYS A N 1
ATOM 866 C CA . CYS A 1 104 ? 4.417 -10.360 -2.049 1.00 83.75 104 CYS A CA 1
ATOM 867 C C . CYS A 1 104 ? 5.614 -10.640 -2.967 1.00 83.75 104 CYS A C 1
ATOM 869 O O . CYS A 1 104 ? 6.159 -11.743 -2.998 1.00 83.75 104 CYS A O 1
ATOM 871 N N . ASN A 1 105 ? 6.010 -9.616 -3.719 1.00 85.62 105 ASN A N 1
ATOM 872 C CA . ASN A 1 105 ? 7.122 -9.600 -4.664 1.00 85.62 105 ASN A CA 1
ATOM 873 C C . ASN A 1 105 ? 7.500 -8.120 -4.925 1.00 85.62 105 ASN A C 1
ATOM 875 O O . ASN A 1 105 ? 6.867 -7.231 -4.348 1.00 85.62 105 ASN A O 1
ATOM 879 N N . PRO A 1 106 ? 8.497 -7.800 -5.776 1.00 86.81 106 PRO A N 1
ATOM 880 C CA . PRO A 1 106 ? 8.880 -6.409 -6.023 1.00 86.81 106 PRO A CA 1
ATOM 881 C C . PRO A 1 106 ? 7.750 -5.497 -6.517 1.00 86.81 106 PRO A C 1
ATOM 883 O O . PRO A 1 106 ? 7.878 -4.289 -6.359 1.00 86.81 106 PRO A O 1
ATOM 886 N N . TYR A 1 107 ? 6.689 -6.045 -7.114 1.00 90.50 107 TYR A N 1
ATOM 887 C CA . TYR A 1 107 ? 5.608 -5.325 -7.792 1.00 90.50 107 TYR A CA 1
ATOM 888 C C . TYR A 1 107 ? 4.265 -5.391 -7.060 1.00 90.50 107 TYR A C 1
ATOM 890 O O . TYR A 1 107 ? 3.295 -4.788 -7.514 1.00 90.50 107 TYR A O 1
ATOM 898 N N . GLU A 1 108 ? 4.183 -6.120 -5.949 1.00 90.94 108 GLU A N 1
ATOM 899 C CA . GLU A 1 108 ? 2.939 -6.326 -5.218 1.00 90.94 108 GLU A CA 1
ATOM 900 C C . GLU A 1 108 ? 3.166 -6.245 -3.707 1.00 90.94 108 GLU A C 1
ATOM 902 O O . GLU A 1 108 ? 3.966 -6.993 -3.136 1.00 90.94 108 GLU A O 1
ATOM 907 N N . SER A 1 109 ? 2.395 -5.378 -3.049 1.00 90.88 109 SER A N 1
ATOM 908 C CA . SER A 1 109 ? 2.428 -5.185 -1.597 1.00 90.88 109 SER A CA 1
ATOM 909 C C . SER A 1 109 ? 1.025 -4.991 -1.036 1.00 90.88 109 SER A C 1
ATOM 911 O O . SER A 1 109 ? 0.172 -4.376 -1.672 1.00 90.88 109 SER A O 1
ATOM 913 N N . GLN A 1 110 ? 0.790 -5.472 0.182 1.00 92.12 110 GLN A N 1
ATOM 914 C CA . GLN A 1 110 ? -0.459 -5.311 0.922 1.00 92.12 110 GLN A CA 1
ATOM 915 C C . GLN A 1 110 ? -0.173 -4.754 2.320 1.00 92.12 110 GLN A C 1
ATOM 917 O O . GLN A 1 110 ? 0.612 -5.321 3.078 1.00 92.12 110 GLN A O 1
ATOM 922 N N . TYR A 1 111 ? -0.821 -3.647 2.672 1.00 92.44 111 TYR A N 1
ATOM 923 C CA . TYR A 1 111 ? -0.694 -2.984 3.968 1.00 92.44 111 TYR A CA 1
ATOM 924 C C . TYR A 1 111 ? -2.031 -3.047 4.691 1.00 92.44 111 TYR A C 1
ATOM 926 O O . TYR A 1 111 ? -3.030 -2.502 4.228 1.00 92.44 111 TYR A O 1
ATOM 934 N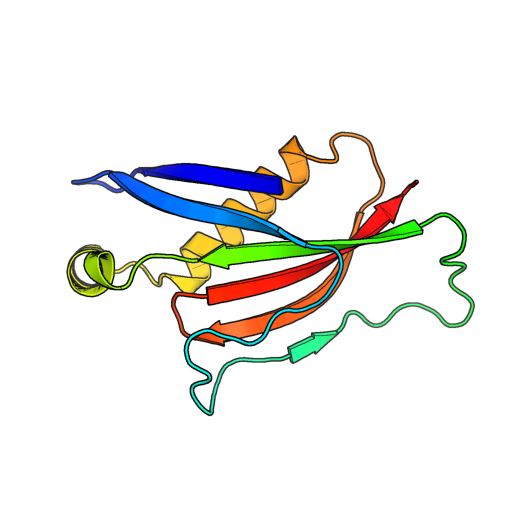 N . THR A 1 112 ? -2.047 -3.731 5.826 1.00 92.00 112 THR A N 1
ATOM 935 C CA . THR A 1 112 ? -3.188 -3.792 6.734 1.00 92.00 112 THR A CA 1
ATOM 936 C C . THR A 1 112 ? -3.132 -2.603 7.674 1.00 92.00 112 THR A C 1
ATOM 938 O O . THR A 1 112 ? -2.198 -2.475 8.468 1.00 92.00 112 THR A O 1
ATOM 941 N N . TYR A 1 113 ? -4.171 -1.788 7.630 1.00 91.88 113 TYR A N 1
ATOM 942 C CA . TYR A 1 113 ? -4.393 -0.660 8.513 1.00 91.88 113 TYR A CA 1
ATOM 943 C C . TYR A 1 113 ? -5.499 -0.967 9.516 1.00 91.88 113 TYR A C 1
ATOM 945 O O . TYR A 1 113 ? -6.481 -1.643 9.202 1.00 91.88 113 TYR A O 1
ATOM 953 N N . LEU A 1 114 ? -5.339 -0.435 10.722 1.00 92.12 114 LEU A N 1
ATOM 954 C CA . LEU A 1 114 ? -6.431 -0.178 11.650 1.00 92.12 114 LEU A CA 1
ATOM 955 C C . LEU A 1 114 ? -6.874 1.265 11.447 1.00 92.12 114 LEU A C 1
ATOM 957 O O . LEU A 1 114 ? -6.058 2.172 11.589 1.00 92.12 114 LEU A O 1
ATOM 961 N N . VAL A 1 115 ? -8.142 1.461 11.112 1.00 92.38 115 VAL A N 1
ATOM 962 C CA . VAL A 1 115 ? -8.726 2.761 10.771 1.00 92.38 115 VAL A CA 1
ATOM 963 C C . VAL A 1 115 ? -9.860 3.052 11.741 1.00 92.38 115 VAL A C 1
ATOM 965 O O . VAL A 1 115 ? -10.694 2.184 11.990 1.00 92.38 115 VAL A O 1
ATOM 968 N N . GLU A 1 116 ? -9.883 4.247 12.319 1.00 91.56 116 GLU A N 1
ATOM 969 C CA . GLU A 1 116 ? -10.967 4.694 13.200 1.00 91.56 116 GLU A CA 1
ATOM 970 C C . GLU A 1 116 ? -12.318 4.668 12.459 1.00 91.56 116 GLU A C 1
ATOM 972 O O . GLU A 1 116 ? -12.414 5.111 11.307 1.00 91.56 116 GLU A O 1
ATOM 977 N N . LYS A 1 117 ? -13.347 4.099 13.098 1.00 88.25 117 LYS A N 1
ATOM 978 C CA . LYS A 1 117 ? -14.691 3.930 12.518 1.00 88.25 117 LYS A CA 1
ATOM 979 C C . LYS A 1 117 ? -15.339 5.269 12.168 1.00 88.25 117 LYS A C 1
ATOM 981 O O . LYS A 1 117 ? -15.378 6.157 13.040 1.00 88.25 117 LYS A O 1
#

pLDDT: mean 85.41, std 10.34, range [42.56, 95.94]